Protein AF-A0A923ATZ4-F1 (afdb_monomer)

Nearest PDB structures (foldseek):
  7qiz-assembly1_M  TM=3.384E-01  e=8.939E+00  Solanum lycopersicum
  6rm3-assembly1_LJ0  TM=2.846E-01  e=8.364E+00  Vairimorpha necatrix

Structure (mmCIF, N/CA/C/O backbone):
data_AF-A0A923ATZ4-F1
#
_entry.id   AF-A0A923ATZ4-F1
#
loop_
_atom_site.group_PDB
_atom_site.id
_atom_site.type_symbol
_atom_site.label_atom_id
_atom_site.label_alt_id
_atom_site.label_comp_id
_atom_site.label_asym_id
_atom_site.label_entity_id
_atom_site.label_seq_id
_atom_site.pdbx_PDB_ins_code
_atom_site.Cartn_x
_atom_site.Cartn_y
_atom_site.Cartn_z
_atom_site.occupancy
_atom_site.B_iso_or_equiv
_atom_site.auth_seq_id
_atom_site.auth_comp_id
_atom_site.auth_asym_id
_atom_site.auth_atom_id
_atom_site.pdbx_PDB_model_num
ATOM 1 N N . MET A 1 1 ? -26.874 14.681 -7.437 1.00 39.25 1 MET A N 1
ATOM 2 C CA . MET A 1 1 ? -25.607 14.514 -6.700 1.00 39.25 1 MET A CA 1
ATOM 3 C C . MET A 1 1 ? -24.767 13.559 -7.520 1.00 39.25 1 MET A C 1
ATOM 5 O O . MET A 1 1 ? -24.882 12.355 -7.355 1.00 39.25 1 MET A O 1
ATOM 9 N N . GLU A 1 2 ? -24.053 14.087 -8.507 1.00 39.59 2 GLU A N 1
ATOM 10 C CA . GLU A 1 2 ? -23.168 13.292 -9.356 1.00 39.59 2 GLU A CA 1
ATOM 11 C C . GLU A 1 2 ? -21.858 13.102 -8.591 1.00 39.59 2 GLU A C 1
ATOM 13 O O . GLU A 1 2 ? -21.058 14.025 -8.479 1.00 39.59 2 GLU A O 1
ATOM 18 N N . THR A 1 3 ? -21.669 11.935 -7.979 1.00 48.69 3 THR A N 1
ATOM 19 C CA . THR A 1 3 ? -20.343 11.517 -7.520 1.00 48.69 3 THR A CA 1
ATOM 20 C C . THR A 1 3 ? -19.556 11.156 -8.771 1.00 48.69 3 THR A C 1
ATOM 22 O O . THR A 1 3 ? -19.763 10.093 -9.353 1.00 48.69 3 THR A O 1
ATOM 25 N N . THR A 1 4 ? -18.723 12.076 -9.238 1.00 49.41 4 THR A N 1
ATOM 26 C CA . THR A 1 4 ? -17.836 11.874 -10.381 1.00 49.41 4 THR A CA 1
ATOM 27 C C . THR A 1 4 ? -16.958 10.627 -10.141 1.00 49.41 4 THR A C 1
ATOM 29 O O . THR A 1 4 ? -16.201 10.599 -9.170 1.00 49.41 4 THR A O 1
ATOM 32 N N . PRO A 1 5 ? -17.039 9.576 -10.984 1.00 54.50 5 PRO A N 1
ATOM 33 C CA . PRO A 1 5 ? -16.341 8.291 -10.794 1.00 54.50 5 PRO A CA 1
ATOM 34 C C . PRO A 1 5 ? -14.828 8.340 -11.090 1.00 54.50 5 PRO A C 1
ATOM 36 O O . PRO A 1 5 ? -14.154 7.316 -11.167 1.00 54.50 5 PRO A O 1
ATOM 39 N N . GLU A 1 6 ? -14.273 9.533 -11.261 1.00 52.28 6 GLU A N 1
ATOM 40 C CA . GLU A 1 6 ? -12.914 9.793 -11.744 1.00 52.28 6 GLU A CA 1
ATOM 41 C C . GLU A 1 6 ? -11.848 9.774 -10.628 1.00 52.28 6 GLU A C 1
ATOM 43 O O . GLU A 1 6 ? -10.669 9.957 -10.902 1.00 52.28 6 GLU A O 1
ATOM 48 N N . ASN A 1 7 ? -12.237 9.460 -9.383 1.00 58.88 7 ASN A N 1
ATOM 49 C CA . ASN A 1 7 ? -11.336 9.304 -8.227 1.00 58.88 7 ASN A CA 1
ATOM 50 C C . ASN A 1 7 ? -11.586 8.017 -7.413 1.00 58.88 7 ASN A C 1
ATOM 52 O O . ASN A 1 7 ? -11.299 7.952 -6.210 1.00 58.88 7 ASN A O 1
ATOM 56 N N . SER A 1 8 ? -12.130 6.979 -8.055 1.00 81.69 8 SER A N 1
ATOM 57 C CA . SER A 1 8 ? -12.349 5.672 -7.417 1.00 81.69 8 SER A CA 1
ATOM 58 C C . SER A 1 8 ? -11.069 4.854 -7.263 1.00 81.69 8 SER A C 1
ATOM 60 O O . SER A 1 8 ? -11.088 3.843 -6.578 1.00 81.69 8 SER A O 1
ATOM 62 N N . ARG A 1 9 ? -9.952 5.278 -7.862 1.00 89.56 9 ARG A N 1
ATOM 63 C CA . ARG A 1 9 ? -8.668 4.572 -7.800 1.00 89.56 9 ARG A CA 1
ATOM 64 C C . ARG A 1 9 ? -7.602 5.461 -7.193 1.00 89.56 9 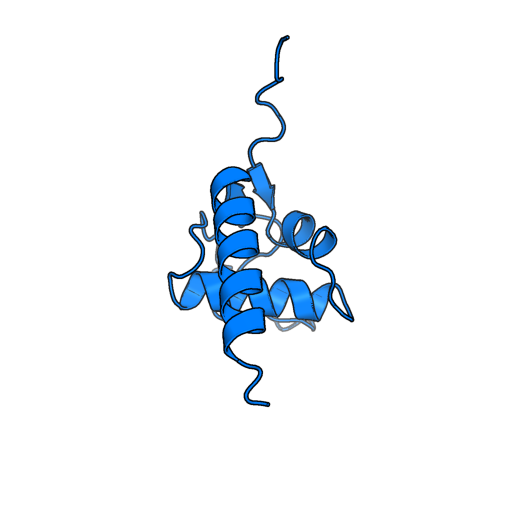ARG A C 1
ATOM 66 O O . ARG A 1 9 ? -7.524 6.641 -7.514 1.00 89.56 9 ARG A O 1
ATOM 73 N N . LEU A 1 10 ? -6.790 4.866 -6.336 1.00 92.62 10 LEU A N 1
ATOM 74 C CA . LEU A 1 10 ? -5.636 5.479 -5.702 1.00 92.62 10 LEU A CA 1
ATOM 75 C C . LEU A 1 10 ? -4.415 4.656 -6.070 1.00 92.62 10 LEU A C 1
ATOM 77 O O . LEU A 1 10 ? -4.430 3.436 -5.922 1.00 92.62 10 LEU A O 1
ATOM 81 N N . THR A 1 11 ? -3.340 5.293 -6.511 1.00 93.25 11 THR A N 1
ATOM 82 C CA . THR A 1 11 ? -2.037 4.623 -6.509 1.00 93.25 11 THR A CA 1
ATOM 83 C C . THR A 1 11 ? -1.640 4.274 -5.073 1.00 93.25 11 THR A C 1
ATOM 85 O O . THR A 1 11 ? -2.084 4.922 -4.123 1.00 93.25 11 THR A O 1
ATOM 88 N N . LEU A 1 12 ? -0.781 3.270 -4.887 1.00 92.19 12 LEU A N 1
ATOM 89 C CA . LEU A 1 12 ? -0.260 2.916 -3.562 1.00 92.19 12 LEU A CA 1
ATOM 90 C C . LEU A 1 12 ? 0.374 4.140 -2.883 1.00 92.19 12 LEU A C 1
ATOM 92 O O . LEU A 1 12 ? 0.148 4.373 -1.699 1.00 92.19 12 LEU A O 1
ATOM 96 N N . HIS A 1 13 ? 1.080 4.976 -3.648 1.00 92.69 13 HIS A N 1
ATOM 97 C CA . HIS A 1 13 ? 1.632 6.232 -3.148 1.00 92.69 13 HIS A CA 1
ATOM 98 C C . HIS A 1 13 ? 0.558 7.251 -2.722 1.00 92.69 13 HIS A C 1
ATOM 100 O O . HIS A 1 13 ? 0.704 7.908 -1.692 1.00 92.69 13 HIS A O 1
ATOM 106 N N . GLU A 1 14 ? -0.530 7.408 -3.479 1.00 93.56 14 GLU A N 1
ATOM 107 C CA . GLU A 1 14 ? -1.635 8.299 -3.093 1.00 93.56 14 GLU A CA 1
ATOM 108 C C . GLU A 1 14 ? -2.380 7.783 -1.864 1.00 93.56 14 GLU A C 1
ATOM 110 O O . GLU A 1 14 ? -2.657 8.561 -0.955 1.00 93.56 14 GLU A O 1
ATOM 115 N N . ALA A 1 15 ? -2.640 6.477 -1.800 1.00 93.50 15 ALA A N 1
ATOM 116 C CA . ALA A 1 15 ? -3.205 5.824 -0.627 1.00 93.50 15 ALA A CA 1
ATOM 117 C C . ALA A 1 15 ? -2.308 6.034 0.605 1.00 93.50 15 ALA A C 1
ATOM 119 O O . ALA A 1 15 ? -2.802 6.404 1.668 1.00 93.50 15 ALA A O 1
ATOM 120 N N . ALA A 1 16 ? -0.986 5.907 0.453 1.00 93.56 16 ALA A N 1
ATOM 121 C CA . ALA A 1 16 ? -0.024 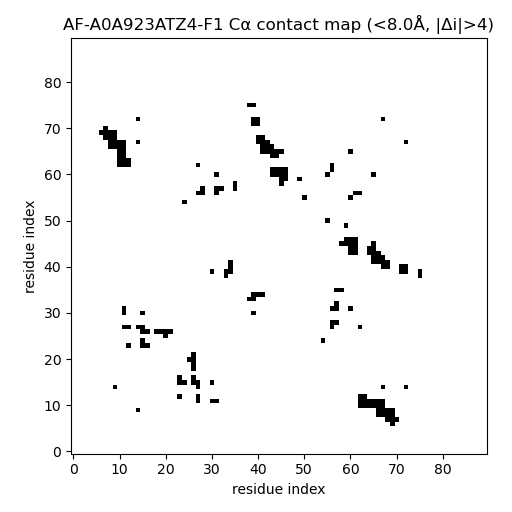6.120 1.531 1.00 93.56 16 ALA A CA 1
ATOM 122 C C . ALA A 1 16 ? -0.068 7.547 2.099 1.00 93.56 16 ALA A C 1
ATOM 124 O O . ALA A 1 16 ? 0.051 7.734 3.307 1.00 93.56 16 ALA A O 1
ATOM 125 N N . ARG A 1 17 ? -0.302 8.565 1.259 1.00 93.44 17 ARG A N 1
ATOM 126 C CA . ARG A 1 17 ? -0.459 9.961 1.717 1.00 93.44 17 ARG A CA 1
ATOM 127 C C . ARG A 1 17 ? -1.715 10.189 2.559 1.00 93.44 17 ARG A C 1
ATOM 129 O O . ARG A 1 17 ? -1.787 11.190 3.266 1.00 93.44 17 ARG A O 1
ATOM 136 N N . LEU A 1 18 ? -2.703 9.303 2.457 1.00 91.75 18 LEU A N 1
ATOM 137 C CA . LEU A 1 18 ? -3.941 9.366 3.232 1.00 91.75 18 LEU A CA 1
ATOM 138 C C . LEU A 1 18 ? -3.833 8.610 4.565 1.00 91.75 18 LEU A C 1
ATOM 140 O O . LEU A 1 18 ? -4.719 8.748 5.408 1.00 91.75 18 LEU A O 1
ATOM 144 N N . LEU A 1 19 ? -2.7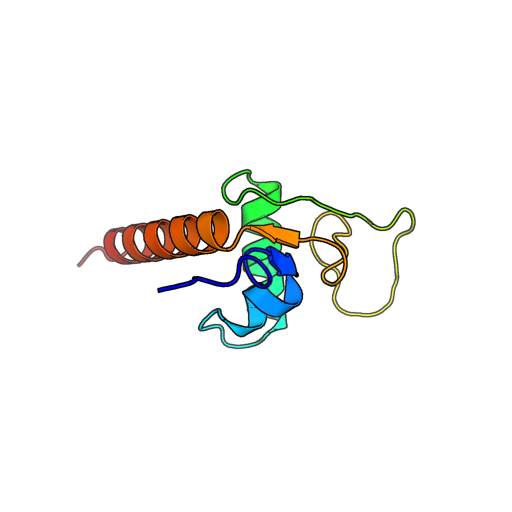65 7.831 4.777 1.00 89.50 19 LEU A N 1
ATOM 145 C CA . LEU A 1 19 ? -2.536 7.128 6.036 1.00 89.50 19 LEU A CA 1
ATOM 146 C C . LEU A 1 19 ? -1.958 8.081 7.090 1.00 89.50 19 LEU A C 1
ATOM 148 O O . LEU A 1 19 ? -0.980 8.782 6.824 1.00 89.50 19 LEU A O 1
ATOM 152 N N . PRO A 1 20 ? -2.471 8.046 8.331 1.00 86.06 20 PRO A N 1
ATOM 153 C CA . PRO A 1 20 ? -1.777 8.632 9.466 1.00 86.06 20 PRO A CA 1
ATOM 154 C C . PRO A 1 20 ? -0.586 7.731 9.833 1.00 86.06 20 PRO A C 1
ATOM 156 O O . PRO A 1 20 ? -0.715 6.809 10.641 1.00 86.06 20 PRO A O 1
ATOM 159 N N . ALA A 1 21 ? 0.559 7.984 9.200 1.00 86.44 21 ALA A N 1
ATOM 160 C CA . ALA A 1 21 ? 1.823 7.279 9.404 1.00 86.44 21 ALA A CA 1
ATOM 161 C C . ALA A 1 21 ? 2.967 8.274 9.684 1.00 86.44 21 ALA A C 1
ATOM 163 O O . ALA A 1 21 ? 2.895 9.429 9.257 1.00 86.44 21 ALA A O 1
ATOM 164 N N . PRO A 1 22 ? 4.032 7.851 10.391 1.00 87.25 22 PRO A N 1
ATOM 165 C CA . PRO A 1 22 ? 5.172 8.715 10.711 1.00 87.25 22 PRO A CA 1
ATOM 166 C C . PRO A 1 22 ? 5.950 9.170 9.468 1.00 87.25 22 PRO A C 1
ATOM 168 O O . PRO A 1 22 ? 6.543 10.248 9.475 1.00 87.25 22 PRO A O 1
ATOM 171 N N . SER A 1 23 ? 5.926 8.382 8.392 1.00 90.12 23 SER A N 1
ATOM 172 C CA . SER A 1 23 ? 6.454 8.769 7.089 1.00 90.12 23 SER A CA 1
ATOM 173 C C . SER A 1 23 ? 5.617 8.164 5.962 1.00 90.12 23 SER A C 1
ATOM 175 O O . SER A 1 23 ? 4.919 7.167 6.150 1.00 90.12 23 SER A O 1
ATOM 177 N N . ILE A 1 24 ? 5.711 8.753 4.765 1.00 90.81 24 ILE A N 1
ATOM 178 C CA . ILE A 1 24 ? 5.061 8.196 3.569 1.00 90.81 24 ILE A CA 1
ATOM 179 C C . ILE A 1 24 ? 5.606 6.794 3.275 1.00 90.81 24 ILE A C 1
ATOM 181 O O . ILE A 1 24 ? 4.838 5.919 2.904 1.00 90.81 24 ILE A O 1
ATOM 185 N N . HIS A 1 25 ? 6.903 6.560 3.482 1.00 88.88 25 HIS A N 1
ATOM 186 C CA . HIS A 1 25 ? 7.504 5.255 3.219 1.00 88.88 25 HIS A CA 1
ATOM 187 C C . HIS A 1 25 ? 6.969 4.168 4.161 1.00 88.88 25 HIS A C 1
ATOM 189 O O . HIS A 1 25 ? 6.665 3.072 3.704 1.00 88.88 25 HIS A O 1
ATOM 195 N N . ASP A 1 26 ? 6.774 4.483 5.446 1.00 90.44 26 ASP A N 1
ATOM 196 C CA . ASP A 1 26 ? 6.144 3.555 6.396 1.00 90.44 26 ASP A CA 1
ATOM 197 C C . ASP A 1 26 ? 4.709 3.210 5.976 1.00 90.44 26 ASP A C 1
ATOM 199 O O . ASP A 1 26 ? 4.312 2.047 6.026 1.00 90.44 26 ASP A O 1
ATOM 203 N N . ALA A 1 27 ? 3.941 4.198 5.503 1.00 92.94 27 ALA A N 1
ATOM 204 C CA . ALA A 1 27 ? 2.603 3.960 4.965 1.00 92.94 27 ALA A CA 1
ATOM 205 C C . ALA A 1 27 ? 2.626 3.096 3.696 1.00 92.94 27 ALA A C 1
ATOM 207 O O . ALA A 1 27 ? 1.805 2.193 3.550 1.00 92.94 27 ALA A O 1
ATOM 208 N N . GLU A 1 28 ? 3.562 3.346 2.778 1.00 92.62 28 GLU A N 1
ATOM 209 C CA . GLU A 1 28 ? 3.733 2.527 1.576 1.00 92.62 28 GLU A CA 1
ATOM 210 C C . GLU A 1 28 ? 4.094 1.082 1.933 1.00 92.62 28 GLU A C 1
ATOM 212 O O . GLU A 1 28 ? 3.565 0.151 1.328 1.00 92.62 28 GLU A O 1
ATOM 217 N N . LEU A 1 29 ? 4.960 0.893 2.931 1.00 91.62 29 LEU A N 1
ATOM 218 C CA . LEU A 1 29 ? 5.366 -0.418 3.420 1.00 91.62 29 LEU A CA 1
ATOM 219 C C . LEU A 1 29 ? 4.189 -1.160 4.067 1.00 91.62 29 LEU A C 1
ATOM 221 O O . LEU A 1 29 ? 3.960 -2.328 3.758 1.00 91.62 29 LEU A O 1
ATOM 225 N N . GLU A 1 30 ? 3.405 -0.479 4.907 1.00 93.00 30 GLU A N 1
ATOM 226 C CA . GL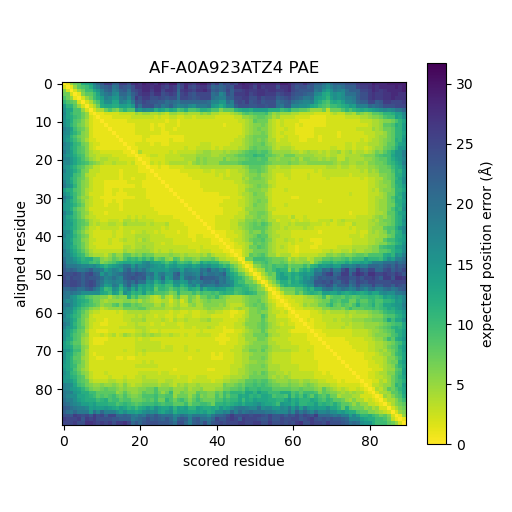U A 1 30 ? 2.198 -1.038 5.526 1.00 93.00 30 GLU A CA 1
ATOM 227 C C . GLU A 1 30 ? 1.186 -1.499 4.463 1.00 93.00 30 GLU A C 1
ATOM 229 O O . GLU A 1 30 ? 0.681 -2.624 4.526 1.00 93.00 30 GLU A O 1
ATOM 234 N N . LEU A 1 31 ? 0.938 -0.665 3.447 1.00 93.19 31 LEU A N 1
ATOM 235 C CA . LEU A 1 31 ? 0.055 -1.002 2.330 1.00 93.19 31 LEU A CA 1
ATOM 236 C C . LEU A 1 31 ? 0.601 -2.171 1.506 1.00 93.19 31 LEU A C 1
ATOM 238 O O . LEU A 1 31 ? -0.148 -3.088 1.177 1.00 93.19 31 LEU A O 1
ATOM 242 N N . ALA A 1 32 ? 1.897 -2.173 1.197 1.00 92.50 32 ALA A N 1
ATOM 243 C CA . ALA A 1 32 ? 2.530 -3.247 0.442 1.00 92.50 32 ALA A CA 1
ATOM 244 C C . ALA A 1 32 ? 2.442 -4.591 1.184 1.00 92.50 32 ALA A C 1
ATOM 246 O O . ALA A 1 32 ? 2.109 -5.603 0.573 1.00 92.50 32 ALA A O 1
ATOM 247 N N . HIS A 1 33 ? 2.642 -4.606 2.506 1.00 92.81 33 HIS A N 1
ATOM 248 C CA . HIS A 1 33 ? 2.433 -5.806 3.318 1.00 92.81 33 HIS A CA 1
ATOM 249 C C . HIS A 1 33 ? 0.974 -6.261 3.327 1.00 92.81 33 HIS A C 1
ATOM 251 O O . HIS A 1 33 ? 0.705 -7.445 3.145 1.00 92.81 33 HIS A O 1
ATOM 257 N N . ALA A 1 34 ? 0.017 -5.343 3.490 1.00 92.44 34 ALA A N 1
ATOM 258 C CA . ALA A 1 34 ? -1.400 -5.693 3.444 1.00 92.44 34 ALA A CA 1
ATOM 259 C C . ALA A 1 34 ? -1.806 -6.315 2.097 1.00 92.44 34 ALA A C 1
ATOM 261 O O . ALA A 1 34 ? -2.632 -7.227 2.072 1.00 92.44 34 ALA A O 1
ATOM 262 N N . ILE A 1 35 ? -1.211 -5.849 0.999 1.00 92.06 35 ILE A N 1
ATOM 263 C CA . ILE A 1 35 ? -1.413 -6.397 -0.345 1.00 92.06 35 ILE A CA 1
ATOM 264 C C . ILE A 1 35 ? -0.802 -7.798 -0.467 1.00 92.06 35 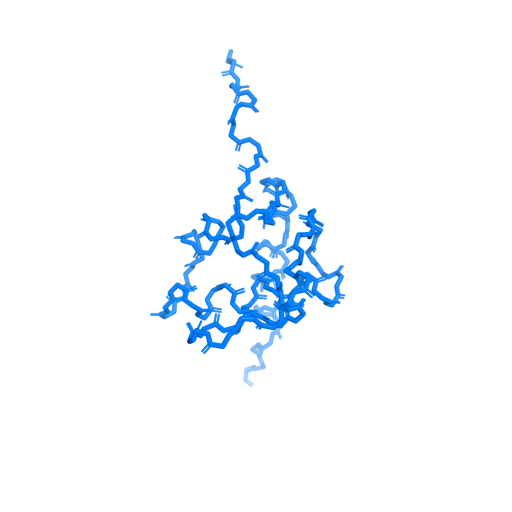ILE A C 1
ATOM 266 O O . ILE A 1 35 ? -1.489 -8.718 -0.906 1.00 92.06 35 ILE A O 1
ATOM 270 N N . GLU A 1 36 ? 0.454 -7.986 -0.053 1.00 91.00 36 GLU A N 1
ATOM 271 C CA . GLU A 1 36 ? 1.130 -9.293 -0.113 1.00 91.00 36 GLU A CA 1
ATOM 272 C C . GLU A 1 36 ? 0.435 -10.349 0.764 1.00 91.00 36 GLU A C 1
ATOM 274 O O . GLU A 1 36 ? 0.311 -11.503 0.358 1.00 91.00 36 GLU A O 1
ATOM 279 N N . ASP A 1 37 ? -0.085 -9.950 1.928 1.00 90.69 37 ASP A N 1
ATOM 280 C CA . ASP A 1 37 ? -0.858 -10.824 2.819 1.00 90.69 37 ASP A CA 1
ATOM 281 C C . ASP A 1 37 ? -2.292 -11.093 2.317 1.00 90.69 37 ASP A C 1
ATOM 283 O O . ASP A 1 37 ? -3.043 -11.838 2.949 1.00 90.69 37 ASP A O 1
ATOM 287 N N . GLY A 1 38 ? -2.721 -10.451 1.223 1.00 90.19 38 GLY A N 1
ATOM 288 C CA . GLY A 1 38 ? -4.081 -10.555 0.685 1.00 90.19 38 GLY A CA 1
ATOM 289 C C . GLY A 1 38 ? -5.158 -9.865 1.533 1.00 90.19 38 GLY A C 1
ATOM 290 O O . GLY A 1 38 ? -6.348 -10.095 1.326 1.00 90.19 38 GLY A O 1
ATOM 291 N N . ARG A 1 39 ? -4.758 -9.017 2.489 1.00 92.12 39 ARG A N 1
ATOM 292 C CA . ARG A 1 39 ? -5.652 -8.238 3.365 1.00 92.12 39 ARG A CA 1
ATOM 293 C C . ARG A 1 39 ? -6.192 -6.976 2.694 1.00 92.12 39 ARG A C 1
ATOM 295 O O . ARG A 1 39 ? -7.228 -6.469 3.112 1.00 92.12 39 ARG A O 1
ATOM 302 N N . LEU A 1 40 ? -5.487 -6.468 1.686 1.00 93.44 40 LEU A N 1
ATOM 303 C CA . LEU A 1 40 ? -5.891 -5.327 0.872 1.00 93.44 40 LEU A CA 1
ATOM 304 C C . LEU A 1 40 ? -5.891 -5.728 -0.603 1.00 93.44 40 LEU A C 1
ATOM 306 O O . LEU A 1 40 ? -4.865 -6.146 -1.138 1.00 93.44 40 LEU A O 1
ATOM 310 N N . HIS A 1 41 ? -7.038 -5.586 -1.266 1.00 92.69 41 HIS A N 1
ATOM 311 C CA . HIS A 1 41 ? -7.134 -5.845 -2.696 1.00 92.69 41 HIS A CA 1
ATOM 312 C C . HIS A 1 41 ? -6.477 -4.708 -3.490 1.00 92.69 41 HIS A C 1
ATOM 314 O O . HIS A 1 41 ? -6.769 -3.533 -3.274 1.00 92.69 41 HIS A O 1
ATOM 320 N N . ALA A 1 42 ? -5.589 -5.059 -4.420 1.00 93.50 42 ALA A N 1
ATOM 321 C CA . ALA A 1 42 ? -4.907 -4.103 -5.283 1.00 93.50 42 ALA A CA 1
ATOM 322 C C . ALA A 1 42 ? -4.580 -4.726 -6.642 1.00 93.50 42 ALA A C 1
ATOM 324 O O . ALA A 1 42 ? -4.304 -5.923 -6.754 1.00 93.50 42 ALA A O 1
ATOM 325 N N . ASN A 1 43 ? -4.533 -3.898 -7.682 1.00 93.50 43 ASN A N 1
ATOM 326 C CA . ASN A 1 43 ? -3.969 -4.286 -8.965 1.00 93.50 43 ASN A CA 1
ATOM 327 C C . ASN A 1 43 ? -2.457 -4.071 -8.928 1.00 93.50 43 ASN A C 1
ATOM 329 O O . ASN A 1 43 ? -1.948 -2.983 -9.204 1.00 93.50 43 ASN A O 1
ATOM 333 N N . VAL A 1 44 ? -1.747 -5.118 -8.524 1.00 91.25 44 VAL A N 1
ATOM 334 C CA . VAL A 1 44 ? -0.311 -5.043 -8.274 1.00 91.25 44 VAL A CA 1
ATOM 335 C C . VAL A 1 44 ? 0.466 -4.986 -9.585 1.00 91.25 44 VAL A C 1
ATOM 337 O O . VAL A 1 44 ? 0.386 -5.886 -10.424 1.00 91.25 44 VAL A O 1
ATOM 340 N N . LYS A 1 45 ? 1.284 -3.943 -9.733 1.00 89.69 45 LYS A N 1
ATOM 341 C CA . LYS A 1 45 ? 2.307 -3.842 -10.774 1.00 89.69 45 LYS A CA 1
ATOM 342 C C . LYS A 1 45 ? 3.668 -4.006 -10.129 1.00 89.69 45 LYS A C 1
ATOM 344 O O . LYS A 1 45 ? 4.016 -3.262 -9.218 1.00 89.69 45 LYS A O 1
ATOM 349 N N . ARG A 1 46 ? 4.431 -4.991 -10.597 1.00 87.25 46 ARG A N 1
ATOM 350 C CA . ARG A 1 46 ? 5.778 -5.287 -10.104 1.00 87.25 46 ARG A CA 1
ATOM 351 C C . ARG A 1 46 ? 6.797 -4.938 -11.172 1.00 87.25 46 ARG A C 1
ATOM 353 O O . ARG A 1 46 ? 6.555 -5.180 -12.356 1.00 87.25 46 ARG A O 1
ATOM 360 N N . TRP A 1 47 ? 7.928 -4.384 -10.763 1.00 80.44 47 TRP A N 1
ATOM 361 C CA . TRP A 1 47 ? 9.043 -4.213 -11.681 1.00 80.44 47 TRP A CA 1
ATOM 362 C C . TRP A 1 47 ? 9.644 -5.569 -12.039 1.00 80.44 47 TRP A C 1
ATOM 364 O O . TRP A 1 47 ? 9.824 -6.434 -11.184 1.00 80.44 47 TRP A O 1
ATOM 374 N N . ALA A 1 48 ? 9.943 -5.752 -13.325 1.00 69.75 48 ALA A N 1
ATOM 375 C CA . ALA A 1 48 ? 10.548 -6.980 -13.835 1.00 69.75 48 ALA A CA 1
ATOM 376 C C . ALA A 1 48 ? 12.021 -7.140 -13.411 1.00 69.75 48 ALA A C 1
ATOM 378 O O . ALA A 1 48 ? 12.561 -8.239 -13.469 1.00 69.75 48 ALA A O 1
ATOM 379 N N . THR A 1 49 ? 12.665 -6.052 -12.985 1.00 67.88 49 THR A N 1
ATOM 380 C CA . THR A 1 49 ? 14.059 -6.014 -12.537 1.00 67.88 49 THR A CA 1
ATOM 381 C C . THR A 1 49 ? 14.138 -5.442 -11.130 1.00 67.88 49 THR A C 1
ATOM 383 O O . THR A 1 49 ? 13.444 -4.472 -10.824 1.00 67.88 49 THR A O 1
ATOM 386 N N . GLU A 1 50 ? 15.019 -5.999 -10.301 1.00 62.41 50 GLU A N 1
ATOM 387 C CA . GLU A 1 50 ? 15.392 -5.416 -9.012 1.00 62.41 50 GLU A CA 1
ATOM 388 C C . GLU A 1 50 ? 15.956 -4.008 -9.258 1.00 62.41 50 GLU A C 1
ATOM 390 O O . GLU A 1 50 ? 17.017 -3.856 -9.865 1.00 62.41 50 GLU A O 1
ATOM 395 N N . GLN A 1 51 ? 15.229 -2.963 -8.855 1.00 59.84 51 GLN A N 1
ATOM 396 C CA . GLN A 1 51 ? 15.804 -1.621 -8.805 1.00 59.84 51 GLN A CA 1
ATOM 397 C C . GLN A 1 51 ? 16.600 -1.472 -7.509 1.00 59.84 51 GLN A C 1
ATOM 399 O O . GLN A 1 51 ? 16.089 -1.707 -6.420 1.00 59.84 51 GLN A O 1
ATOM 404 N N . TRP A 1 52 ? 17.855 -1.051 -7.638 1.00 57.94 52 TRP A N 1
ATOM 405 C CA . TRP A 1 52 ? 18.798 -0.865 -6.532 1.00 57.94 52 TRP A CA 1
ATOM 406 C C . TRP A 1 52 ? 18.815 0.579 -6.010 1.00 57.94 52 TRP A C 1
ATOM 408 O O . TRP A 1 52 ? 19.792 1.006 -5.401 1.00 57.94 52 TRP A O 1
ATOM 418 N N . GLU A 1 53 ? 17.756 1.354 -6.252 1.00 52.97 53 GLU A N 1
ATOM 419 C CA . GLU A 1 53 ? 17.654 2.726 -5.754 1.00 52.97 53 GLU A CA 1
ATOM 420 C C . GLU A 1 53 ? 16.655 2.793 -4.594 1.00 52.97 53 GLU A C 1
ATOM 422 O O . GLU A 1 53 ? 15.444 2.778 -4.782 1.00 52.97 53 GLU A O 1
ATOM 427 N N . SER A 1 54 ? 17.226 2.799 -3.385 1.00 54.75 54 SER A N 1
ATOM 428 C CA . SER A 1 54 ? 16.694 3.238 -2.087 1.00 54.75 54 SER A CA 1
ATOM 429 C C . SER A 1 54 ? 15.166 3.334 -1.941 1.00 54.75 54 SER A C 1
ATOM 431 O O . SER A 1 54 ? 14.544 4.292 -2.394 1.00 54.75 54 SER A O 1
ATOM 433 N N . GLY A 1 55 ? 14.585 2.404 -1.172 1.00 62.47 55 GLY A N 1
ATOM 434 C CA . GLY A 1 55 ? 13.169 2.435 -0.771 1.00 62.47 55 GLY A CA 1
ATOM 435 C C . GLY A 1 55 ? 12.313 1.348 -1.420 1.00 62.47 55 GLY A C 1
ATOM 436 O O . GLY A 1 55 ? 11.196 1.623 -1.855 1.00 62.47 55 GLY A O 1
ATOM 437 N N . LEU A 1 56 ? 12.840 0.122 -1.503 1.00 74.19 56 LEU A N 1
ATOM 438 C CA . LEU A 1 56 ? 12.121 -1.030 -2.042 1.00 74.19 56 LEU A CA 1
ATOM 439 C C . LEU A 1 56 ? 10.880 -1.349 -1.207 1.00 74.19 56 LEU A C 1
ATOM 441 O O . 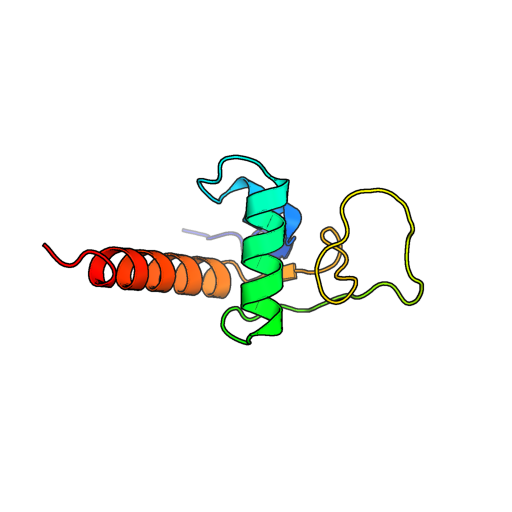LEU A 1 56 ? 10.958 -1.509 0.010 1.00 74.19 56 LEU A O 1
ATOM 445 N N . LEU A 1 57 ? 9.750 -1.506 -1.893 1.00 79.31 57 LEU A N 1
ATOM 446 C CA . LEU A 1 57 ? 8.575 -2.150 -1.324 1.00 79.31 57 LEU A CA 1
ATOM 447 C C . LEU A 1 57 ? 8.699 -3.672 -1.462 1.00 79.31 57 LEU A C 1
ATOM 449 O O . LEU A 1 57 ? 9.272 -4.151 -2.450 1.00 79.31 57 LEU A O 1
ATOM 453 N N . PRO A 1 58 ? 8.158 -4.448 -0.505 1.00 80.44 58 PRO A N 1
ATOM 454 C CA . PRO A 1 58 ? 8.144 -5.901 -0.589 1.00 80.44 58 PRO A CA 1
ATOM 455 C C . PRO A 1 58 ? 7.516 -6.350 -1.912 1.00 80.44 58 PRO A C 1
ATOM 457 O O . PRO A 1 58 ? 6.577 -5.735 -2.413 1.00 80.44 58 PRO A O 1
ATOM 460 N N . GLY A 1 59 ? 8.090 -7.391 -2.519 1.00 77.88 59 GLY A N 1
ATOM 461 C CA . GLY A 1 59 ? 7.619 -7.927 -3.798 1.00 77.88 59 GLY A CA 1
ATOM 462 C C . GLY A 1 59 ? 7.943 -7.071 -5.031 1.00 77.88 59 GLY A C 1
ATOM 463 O O . GLY A 1 59 ? 7.380 -7.332 -6.094 1.00 77.88 59 GLY A O 1
ATOM 464 N N . ASN A 1 60 ? 8.832 -6.071 -4.923 1.00 84.81 60 ASN A N 1
ATOM 465 C CA . ASN A 1 60 ? 9.171 -5.132 -6.006 1.00 84.81 60 ASN A CA 1
ATOM 466 C C . ASN A 1 60 ? 7.938 -4.405 -6.567 1.00 84.81 60 ASN A C 1
ATOM 468 O O . ASN A 1 60 ? 7.819 -4.177 -7.775 1.00 84.81 60 ASN A O 1
ATOM 472 N N . ILE A 1 61 ? 6.993 -4.076 -5.684 1.00 88.38 61 ILE A N 1
ATOM 473 C CA . ILE A 1 61 ? 5.765 -3.369 -6.041 1.00 88.38 61 ILE A CA 1
ATOM 474 C C . ILE A 1 61 ? 6.108 -1.949 -6.506 1.00 88.38 61 ILE A C 1
ATOM 476 O O . ILE A 1 61 ? 6.737 -1.170 -5.791 1.00 88.38 61 ILE A O 1
ATOM 480 N N . ASN A 1 62 ? 5.641 -1.586 -7.700 1.00 88.44 62 ASN A N 1
ATOM 481 C CA . ASN A 1 62 ? 5.704 -0.220 -8.193 1.00 88.44 62 ASN A CA 1
ATOM 482 C C . ASN A 1 62 ? 4.610 0.609 -7.513 1.00 88.44 62 ASN A C 1
ATOM 484 O O . ASN A 1 62 ? 3.432 0.497 -7.862 1.00 88.44 62 ASN A O 1
ATOM 488 N N . ARG A 1 63 ? 5.005 1.479 -6.579 1.00 87.69 63 ARG A N 1
ATOM 489 C CA . ARG A 1 63 ? 4.088 2.351 -5.828 1.00 87.69 63 ARG A CA 1
ATOM 490 C C . ARG A 1 63 ? 3.273 3.338 -6.672 1.00 87.69 63 ARG A C 1
ATOM 492 O O . ARG A 1 63 ? 2.245 3.816 -6.200 1.00 87.69 63 ARG A O 1
ATOM 499 N N . LEU A 1 64 ? 3.736 3.667 -7.880 1.00 88.88 64 LEU A N 1
ATOM 500 C CA . LEU A 1 64 ? 3.081 4.629 -8.776 1.00 88.88 64 LEU A CA 1
ATOM 501 C C . LEU A 1 64 ? 2.159 3.957 -9.800 1.00 88.88 64 LEU A C 1
ATOM 503 O O . LEU A 1 64 ? 1.262 4.607 -10.321 1.00 88.88 64 LEU A O 1
ATOM 507 N N . GLU A 1 65 ? 2.371 2.673 -10.095 1.00 88.94 65 GLU A N 1
ATOM 508 C CA . GLU A 1 65 ? 1.553 1.929 -11.067 1.00 88.94 65 GLU A CA 1
ATOM 509 C C . GLU A 1 65 ? 0.610 0.913 -10.416 1.00 88.94 65 GLU A C 1
ATOM 511 O O . GLU A 1 65 ? -0.368 0.492 -11.035 1.00 88.94 65 GLU A O 1
ATOM 516 N N . THR A 1 66 ? 0.886 0.521 -9.172 1.00 91.56 66 THR A N 1
ATOM 517 C CA . THR A 1 66 ? -0.039 -0.281 -8.371 1.00 91.56 66 THR A CA 1
ATOM 518 C C . THR A 1 66 ? -1.174 0.602 -7.902 1.00 91.56 66 THR A C 1
ATOM 520 O O . THR A 1 66 ? -0.931 1.610 -7.235 1.00 91.56 66 THR A O 1
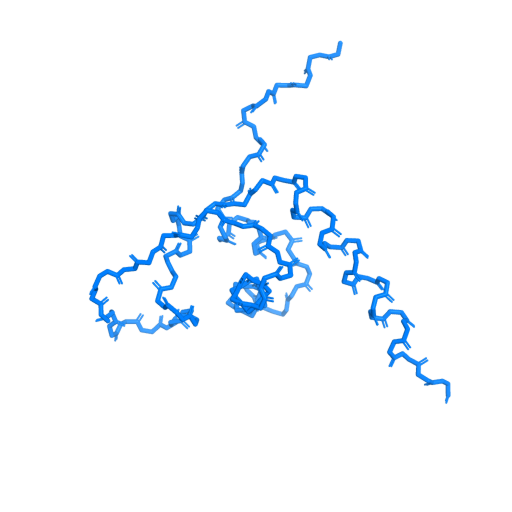ATOM 523 N N . TRP A 1 67 ? -2.401 0.213 -8.232 1.00 93.19 67 TRP A N 1
ATOM 524 C CA . TRP A 1 67 ? -3.598 0.946 -7.845 1.00 93.19 67 TRP A CA 1
ATOM 525 C C . TRP A 1 67 ? -4.528 0.100 -6.982 1.00 93.19 67 TRP A C 1
ATOM 527 O O . TRP A 1 67 ? -4.606 -1.121 -7.109 1.00 93.19 67 TRP A O 1
ATOM 537 N N . ILE A 1 68 ? -5.225 0.790 -6.093 1.00 94.19 68 ILE A N 1
ATOM 538 C CA . ILE A 1 68 ? -6.155 0.279 -5.097 1.00 94.19 68 ILE A CA 1
ATOM 539 C C . ILE A 1 68 ? -7.483 0.994 -5.352 1.00 94.19 68 ILE A C 1
ATOM 541 O O . ILE A 1 68 ? -7.500 2.213 -5.554 1.00 94.19 68 ILE A O 1
ATOM 545 N N . GLU A 1 69 ? -8.599 0.266 -5.368 1.00 93.75 69 GLU A N 1
ATOM 546 C CA . GLU A 1 69 ? -9.907 0.924 -5.386 1.00 93.75 69 GLU A CA 1
ATOM 547 C C . GLU A 1 69 ? -10.127 1.620 -4.037 1.00 93.75 69 GLU A C 1
ATOM 549 O O . GLU A 1 69 ? -9.862 1.066 -2.970 1.00 93.75 69 GLU A O 1
ATOM 554 N N . ARG A 1 70 ? -10.644 2.846 -4.062 1.00 91.25 70 ARG A N 1
ATOM 555 C CA . ARG A 1 70 ? -10.904 3.651 -2.866 1.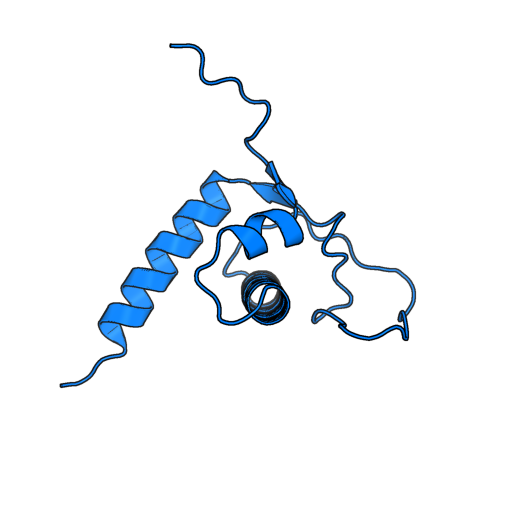00 91.25 70 ARG A CA 1
ATOM 556 C C . ARG A 1 70 ? -11.787 2.902 -1.869 1.00 91.25 70 ARG A C 1
ATOM 558 O O . ARG A 1 70 ? -11.527 2.976 -0.675 1.00 91.25 70 ARG A O 1
ATOM 565 N N . SER A 1 71 ? -12.770 2.143 -2.350 1.00 91.25 71 SER A N 1
ATOM 566 C CA . SER A 1 71 ? -13.639 1.332 -1.494 1.00 91.25 71 SER A CA 1
ATOM 567 C C . SER A 1 71 ? -12.887 0.208 -0.774 1.00 91.25 71 SER A C 1
ATOM 569 O O . SER A 1 71 ? -13.133 -0.011 0.410 1.00 91.25 71 SER A O 1
ATOM 571 N N . ASP A 1 72 ? -11.941 -0.461 -1.442 1.00 93.25 72 ASP A N 1
ATOM 572 C CA . ASP A 1 72 ? -11.091 -1.483 -0.811 1.00 93.25 72 ASP A CA 1
ATOM 573 C C . ASP A 1 72 ? -10.155 -0.853 0.226 1.00 93.25 72 ASP A C 1
ATOM 575 O O . ASP A 1 72 ? -9.982 -1.377 1.327 1.00 93.25 72 ASP A O 1
ATOM 579 N N . PHE A 1 73 ? -9.600 0.317 -0.096 1.00 93.12 73 PHE A N 1
ATOM 580 C CA . PHE A 1 73 ? -8.771 1.092 0.821 1.00 93.12 73 PHE A CA 1
ATOM 581 C C . PHE A 1 73 ? -9.536 1.520 2.084 1.00 93.12 73 PHE A C 1
ATOM 583 O O . PHE A 1 73 ? -9.046 1.344 3.199 1.00 93.12 73 PHE A O 1
ATOM 590 N N . GLU A 1 74 ? -10.746 2.056 1.930 1.00 91.69 74 GLU A N 1
ATOM 591 C CA . GLU A 1 74 ? -11.599 2.476 3.046 1.00 91.69 74 GLU A CA 1
ATOM 592 C C . GLU A 1 74 ? -12.029 1.285 3.912 1.00 91.69 74 GLU A C 1
ATOM 594 O O . GLU A 1 74 ? -11.968 1.369 5.142 1.00 91.69 74 GLU A O 1
ATOM 599 N N . ALA A 1 75 ? -12.397 0.159 3.291 1.00 91.75 75 ALA A N 1
ATOM 600 C CA . ALA A 1 75 ? -12.732 -1.074 4.002 1.00 91.75 75 ALA A CA 1
ATOM 601 C C . ALA A 1 75 ? -11.541 -1.595 4.820 1.00 91.75 75 ALA A C 1
ATOM 603 O O . ALA A 1 75 ? -11.687 -1.939 5.997 1.00 91.75 75 ALA A O 1
ATOM 604 N N . TRP A 1 76 ? -10.345 -1.585 4.229 1.00 93.75 76 TRP A N 1
ATOM 605 C CA . TRP A 1 76 ? -9.118 -1.963 4.919 1.00 93.75 76 TRP A CA 1
ATOM 606 C C . TRP A 1 76 ? -8.784 -1.006 6.070 1.00 93.75 76 TRP A C 1
ATOM 608 O O . TRP A 1 76 ? -8.467 -1.460 7.169 1.00 93.75 76 TRP A O 1
ATOM 618 N N . MET A 1 77 ? -8.923 0.311 5.881 1.00 91.44 77 MET A N 1
ATOM 619 C CA . MET A 1 77 ? -8.709 1.288 6.955 1.00 91.44 77 MET A CA 1
ATOM 620 C C . MET A 1 77 ? -9.695 1.117 8.117 1.00 91.44 77 MET A C 1
ATOM 622 O O . MET A 1 77 ? -9.316 1.301 9.277 1.00 91.44 77 MET A O 1
ATOM 626 N N . ALA A 1 78 ? -10.954 0.778 7.838 1.00 90.06 78 ALA A N 1
ATOM 627 C CA . ALA A 1 78 ? -11.935 0.480 8.877 1.00 90.06 78 ALA A CA 1
ATOM 628 C C . ALA A 1 78 ? -11.534 -0.778 9.666 1.00 90.06 78 ALA A C 1
ATOM 630 O O . ALA A 1 78 ? -11.461 -0.733 10.895 1.00 90.06 78 ALA A O 1
ATOM 631 N N . ALA A 1 79 ? -11.169 -1.861 8.971 1.00 88.44 79 ALA A N 1
ATOM 632 C CA . ALA A 1 79 ? -10.712 -3.105 9.595 1.00 88.44 79 ALA A CA 1
ATOM 633 C C . ALA A 1 79 ? -9.429 -2.914 10.426 1.00 88.44 79 ALA A C 1
ATOM 635 O O . ALA A 1 79 ? -9.310 -3.445 11.531 1.00 88.44 79 ALA A O 1
ATOM 636 N N . ARG A 1 80 ? -8.489 -2.100 9.932 1.00 85.31 80 ARG A N 1
ATOM 637 C CA . ARG A 1 80 ? -7.254 -1.719 10.632 1.00 85.31 80 ARG A CA 1
ATOM 638 C C . ARG A 1 80 ? -7.538 -1.035 11.968 1.00 85.31 80 ARG A C 1
ATOM 640 O O . ARG A 1 80 ? -6.888 -1.345 12.962 1.00 85.31 80 ARG A O 1
ATOM 647 N N . GLN A 1 81 ? -8.495 -0.108 12.003 1.00 80.31 81 GLN A N 1
ATOM 648 C CA . GLN A 1 81 ? -8.867 0.600 13.233 1.00 80.31 81 GLN A CA 1
ATOM 649 C C . GLN A 1 81 ? -9.540 -0.330 14.245 1.00 80.31 81 GLN A C 1
ATOM 651 O O . GLN A 1 81 ? -9.251 -0.234 15.437 1.00 80.31 81 GLN A O 1
ATOM 656 N N . SER A 1 82 ? -10.380 -1.259 13.782 1.00 79.12 82 SER A N 1
ATOM 657 C CA . SER A 1 82 ? -10.976 -2.290 14.638 1.00 79.12 82 SER A CA 1
ATOM 658 C C . SER A 1 82 ? -9.912 -3.209 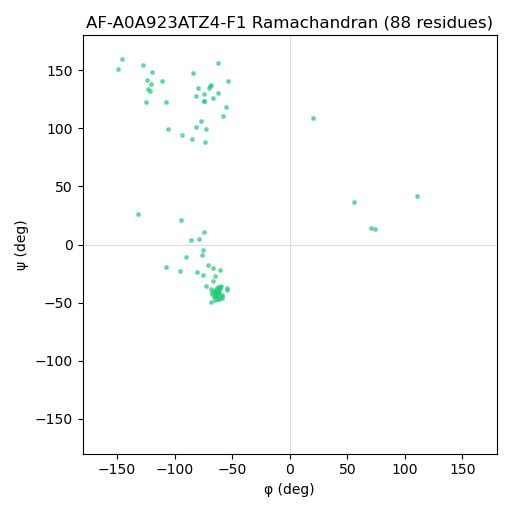15.247 1.00 79.12 82 SER A C 1
ATOM 660 O O . SER A 1 82 ? -9.890 -3.383 16.461 1.00 79.12 82 SER A O 1
ATOM 662 N N . ALA A 1 83 ? -8.959 -3.693 14.446 1.00 73.69 83 ALA A N 1
ATOM 663 C CA . ALA A 1 83 ? -7.865 -4.532 14.937 1.00 73.69 83 ALA A CA 1
ATOM 664 C C . ALA A 1 83 ? -6.939 -3.788 15.921 1.00 73.69 83 ALA A C 1
ATOM 666 O O . ALA A 1 83 ? -6.510 -4.352 16.927 1.00 73.69 83 ALA A O 1
ATOM 667 N N . ALA A 1 84 ? -6.656 -2.504 15.673 1.00 66.81 84 ALA A N 1
ATOM 668 C CA . ALA A 1 84 ? -5.885 -1.670 16.597 1.00 66.81 84 ALA A CA 1
ATOM 669 C C . ALA A 1 84 ? -6.626 -1.413 17.923 1.00 66.81 84 ALA A C 1
ATOM 671 O O . ALA A 1 84 ? -5.986 -1.279 18.967 1.00 66.81 84 ALA A O 1
ATOM 672 N N . ALA A 1 85 ? -7.961 -1.353 17.895 1.00 63.75 85 ALA A N 1
ATOM 673 C CA . ALA A 1 85 ? -8.784 -1.225 19.094 1.00 63.75 85 ALA A CA 1
ATOM 674 C C . ALA A 1 85 ? -8.820 -2.524 19.918 1.00 63.75 85 ALA A C 1
ATOM 676 O O . ALA A 1 85 ? -8.807 -2.457 21.145 1.00 63.75 85 ALA A O 1
ATOM 677 N N . GLU A 1 86 ? -8.807 -3.692 19.269 1.00 60.38 86 GLU A N 1
ATOM 678 C CA . GLU A 1 86 ? -8.772 -5.003 19.938 1.00 60.38 86 GLU A CA 1
ATOM 679 C C . GLU A 1 86 ? -7.387 -5.359 20.512 1.00 60.38 86 GLU A C 1
ATOM 681 O O . GLU A 1 86 ? -7.294 -6.084 21.500 1.00 60.38 86 GLU A O 1
ATOM 686 N N . ALA A 1 87 ? -6.301 -4.814 19.952 1.00 59.41 87 ALA A N 1
ATOM 687 C CA . ALA A 1 87 ? -4.927 -5.082 20.391 1.00 59.41 87 ALA A CA 1
ATOM 688 C C . ALA A 1 87 ? -4.477 -4.309 21.654 1.00 59.41 87 ALA A C 1
ATOM 690 O O . ALA A 1 87 ? -3.315 -4.418 22.048 1.00 59.41 87 ALA A O 1
ATOM 691 N N . LYS A 1 88 ? -5.361 -3.540 22.309 1.00 47.69 88 LYS A N 1
ATOM 692 C CA . LYS A 1 88 ? -5.120 -2.984 23.653 1.00 47.69 88 LYS A CA 1
ATOM 693 C C . LYS A 1 88 ? -5.711 -3.919 24.721 1.00 47.69 88 LYS A C 1
ATOM 695 O O . LYS A 1 88 ? -6.885 -3.760 25.059 1.00 47.69 88 LYS A O 1
ATOM 700 N N . PRO A 1 89 ? -4.938 -4.851 25.311 1.00 51.69 89 PRO A N 1
ATOM 701 C CA . PRO A 1 89 ? -5.303 -5.367 26.618 1.00 51.69 89 PRO A CA 1
ATOM 702 C C . PRO A 1 89 ? -5.076 -4.242 27.639 1.00 51.69 89 PRO A C 1
ATOM 704 O O . PRO A 1 89 ? -4.086 -3.509 27.555 1.00 51.69 89 PRO A O 1
ATOM 707 N N . GLY A 1 90 ? -6.048 -4.062 28.532 1.00 45.88 90 GLY A N 1
ATOM 708 C CA . GLY A 1 90 ? -5.941 -3.162 29.682 1.00 45.88 90 GLY A CA 1
ATOM 709 C C . GLY A 1 90 ? -4.878 -3.589 30.683 1.00 45.88 90 GLY A C 1
ATOM 710 O O . GLY A 1 90 ? -4.439 -4.761 30.632 1.00 45.88 90 GLY A O 1
#

Sequence (90 aa):
METTPENSRLTLHEAARLLPAPSIHDAELELAHAIEDGRLHANVKRWATEQWESGLLPGNINRLETWIERSDFEAWMAARQSAAAEAKPG

pLDDT: mean 81.21, std 15.64, range [39.25, 94.19]

Mean predicted aligned error: 7.76 Å

Foldseek 3Di:
DDPPCPPQKDQLLRLLVVDPDPDSLVSSQVVLVCVVVVVADKPWDADPDDDPDPRAHPRRTDRGPIMGGPVSSVVSVVVVVVVVVVPDDD

Radius of gyration: 14.23 Å; Cα contacts (8 Å, |Δi|>4): 103; chains: 1; bounding box: 44×25×44 Å

Solvent-accessible surface area (backbone atoms only — not comparable to full-atom values): 5340 Å² total; per-residue (Å²): 134,84,79,74,79,88,67,48,63,29,30,41,51,58,49,14,71,72,45,97,50,100,40,57,65,59,24,37,44,54,50,39,49,32,38,75,74,66,69,32,68,59,54,80,34,58,57,95,58,91,76,90,72,88,81,80,38,72,86,45,46,35,45,81,68,14,34,27,43,42,68,45,52,51,53,39,53,53,52,51,52,53,52,59,60,67,70,57,78,131

Secondary structure (DSSP, 8-state):
----GGGSEEEHHHHHHHS--SSHHHHHHHHHHHHHTTSS--B--B-SS---SS-PPGGGB-TTT-EEEHHHHHHHHHHHHHHHHHT---